Protein AF-A0A7V9LFF2-F1 (afdb_monomer_lite)

Sequence (78 aa):
MEGSDPPYIPDHHDEAPDSAGEPRPGYVDVMAELVDADLDRISRTVQGNLRDRDVSFGSSEGSRPFHVDAIPRVLEAA

Secondary structure (DSSP, 8-state):
---PPPPP--SS--SSB-TTSPBPGGGHHHHHHHHTS-HHHHHHHHHHHHHHTT-EEEETTEEEEPP--SS-------

Structure (mmCIF, N/CA/C/O backbone):
data_AF-A0A7V9LFF2-F1
#
_entry.id   AF-A0A7V9LFF2-F1
#
loop_
_atom_site.group_PDB
_atom_site.id
_atom_site.type_symbol
_atom_site.label_atom_id
_atom_site.label_alt_id
_atom_site.label_comp_id
_atom_site.label_asym_id
_atom_site.label_entity_id
_atom_site.label_seq_id
_atom_site.pdbx_PDB_ins_code
_atom_site.Cartn_x
_atom_site.Cartn_y
_atom_site.Cartn_z
_atom_site.occupancy
_atom_site.B_iso_or_equiv
_atom_site.auth_seq_id
_atom_site.auth_comp_id
_atom_site.auth_asym_id
_atom_site.auth_atom_id
_atom_site.pdbx_PDB_model_num
ATOM 1 N N . MET A 1 1 ? 18.594 15.009 -22.807 1.00 42.78 1 MET A N 1
ATOM 2 C CA . MET A 1 1 ? 19.583 14.489 -21.847 1.00 42.78 1 MET A CA 1
ATOM 3 C C . MET A 1 1 ? 18.772 13.872 -20.732 1.00 42.78 1 MET A C 1
ATOM 5 O O . MET A 1 1 ? 18.233 14.619 -19.929 1.00 42.78 1 MET A O 1
ATOM 9 N N . GLU A 1 2 ? 18.563 12.559 -20.778 1.00 48.06 2 GLU A N 1
ATOM 10 C CA . GLU A 1 2 ? 18.002 11.829 -19.639 1.00 48.06 2 GLU A CA 1
ATOM 11 C C . GLU A 1 2 ? 19.038 11.891 -18.520 1.00 48.06 2 GLU A C 1
ATOM 13 O O . GLU A 1 2 ? 20.165 11.420 -18.678 1.00 48.06 2 GLU A O 1
ATOM 18 N N . GLY A 1 3 ? 18.697 12.583 -17.435 1.00 50.38 3 GLY A N 1
ATOM 19 C CA . GLY A 1 3 ? 19.459 12.482 -16.203 1.00 50.38 3 GLY A CA 1
ATOM 20 C C . GLY A 1 3 ? 19.178 11.104 -15.634 1.00 50.38 3 GLY A C 1
ATOM 21 O O . GLY A 1 3 ? 18.049 10.838 -15.245 1.00 50.38 3 GLY A O 1
ATOM 22 N N . SER A 1 4 ? 20.174 10.220 -15.649 1.00 65.62 4 SER A N 1
ATOM 23 C CA . SER A 1 4 ? 20.100 8.993 -14.862 1.00 65.62 4 SER A CA 1
ATOM 24 C C . SER A 1 4 ? 20.039 9.417 -13.404 1.00 65.62 4 SER A C 1
ATOM 26 O O . SER A 1 4 ? 20.992 10.033 -12.915 1.00 65.62 4 SER A O 1
ATOM 28 N N . ASP A 1 5 ? 18.939 9.108 -12.726 1.00 66.62 5 ASP A N 1
ATOM 29 C CA . ASP A 1 5 ? 18.909 9.209 -11.276 1.00 66.62 5 ASP A CA 1
ATOM 30 C C . ASP A 1 5 ? 20.038 8.343 -10.691 1.00 66.62 5 ASP A C 1
ATOM 32 O O . ASP A 1 5 ? 20.425 7.323 -11.286 1.00 66.62 5 ASP A O 1
ATOM 36 N N . PRO A 1 6 ? 20.646 8.775 -9.573 1.00 69.19 6 PRO A N 1
ATOM 37 C CA . PRO A 1 6 ? 21.630 7.960 -8.883 1.00 69.19 6 PRO A CA 1
ATOM 38 C C . PRO A 1 6 ? 20.985 6.635 -8.441 1.00 69.19 6 PRO A C 1
ATOM 40 O O . PRO A 1 6 ? 19.794 6.614 -8.124 1.00 69.19 6 PRO A O 1
ATOM 43 N N . PRO A 1 7 ? 21.752 5.531 -8.396 1.00 70.19 7 PRO A N 1
ATOM 44 C CA . PRO A 1 7 ? 21.221 4.241 -7.974 1.00 70.19 7 PRO A CA 1
ATOM 45 C C . PRO A 1 7 ? 20.641 4.337 -6.559 1.00 70.19 7 PRO A C 1
ATOM 47 O O . PRO A 1 7 ? 21.222 4.985 -5.684 1.00 70.19 7 PRO A O 1
ATOM 50 N N . TYR A 1 8 ? 19.502 3.681 -6.338 1.00 75.50 8 TYR A N 1
ATOM 51 C CA . TYR A 1 8 ? 18.903 3.550 -5.015 1.00 75.50 8 TYR A CA 1
ATOM 52 C C . TYR A 1 8 ? 19.835 2.732 -4.111 1.00 75.50 8 TYR A C 1
ATOM 54 O O . TYR A 1 8 ? 20.112 1.565 -4.382 1.00 75.50 8 TYR A O 1
ATOM 62 N N . ILE A 1 9 ? 20.342 3.353 -3.043 1.00 76.31 9 ILE A N 1
ATOM 63 C CA . ILE A 1 9 ? 21.169 2.688 -2.030 1.00 76.31 9 ILE A CA 1
ATOM 64 C C . ILE A 1 9 ? 20.384 2.720 -0.722 1.00 76.31 9 ILE A C 1
ATOM 66 O O . ILE A 1 9 ? 20.333 3.773 -0.082 1.00 76.31 9 ILE A O 1
ATOM 70 N N . PRO A 1 10 ? 19.746 1.612 -0.320 1.00 75.81 10 PRO A N 1
ATOM 71 C CA . PRO A 1 10 ? 19.033 1.589 0.939 1.00 75.81 10 PRO A CA 1
ATOM 72 C C . PRO A 1 10 ? 20.025 1.484 2.105 1.00 75.81 10 PRO A C 1
ATOM 74 O O . PRO A 1 10 ? 20.979 0.706 2.062 1.00 75.81 10 PRO A O 1
ATOM 77 N N . ASP A 1 11 ? 19.775 2.232 3.181 1.00 80.38 11 ASP A N 1
ATOM 78 C CA . ASP A 1 11 ? 20.572 2.149 4.417 1.00 80.38 11 ASP A CA 1
ATOM 79 C C . ASP A 1 11 ? 20.410 0.780 5.124 1.00 80.38 11 ASP A C 1
ATOM 81 O O . ASP A 1 11 ? 21.232 0.386 5.959 1.00 80.38 11 ASP A O 1
ATOM 85 N N . HIS A 1 12 ? 19.352 0.032 4.779 1.00 83.12 12 HIS A N 1
ATOM 86 C CA . HIS A 1 12 ? 18.972 -1.271 5.333 1.00 83.12 12 HIS A CA 1
ATOM 87 C C . HIS A 1 12 ? 18.471 -2.231 4.241 1.00 83.12 12 HIS A C 1
ATOM 89 O O . HIS A 1 12 ? 18.269 -1.837 3.102 1.00 83.12 12 HIS A O 1
ATOM 95 N N . HIS A 1 13 ? 18.267 -3.511 4.566 1.00 81.06 13 HIS A N 1
ATOM 96 C CA . HIS A 1 13 ? 17.679 -4.449 3.606 1.00 81.06 13 HIS A CA 1
ATOM 97 C C . HIS A 1 13 ? 16.246 -4.029 3.244 1.00 81.06 13 HIS A C 1
ATOM 99 O O . HIS A 1 13 ? 15.369 -4.042 4.110 1.00 81.06 13 HIS A O 1
ATOM 105 N N . ASP A 1 14 ? 16.008 -3.737 1.966 1.00 84.69 14 ASP A N 1
ATOM 106 C CA . ASP A 1 14 ? 14.670 -3.552 1.410 1.00 84.69 14 ASP A CA 1
ATOM 107 C C . ASP A 1 14 ? 14.176 -4.847 0.741 1.00 84.69 14 ASP A C 1
ATOM 109 O O . ASP A 1 14 ? 14.920 -5.539 0.037 1.00 84.69 14 ASP A O 1
ATOM 113 N N . GLU A 1 15 ? 12.923 -5.202 1.023 1.00 85.56 15 GLU A N 1
ATOM 114 C CA . GLU A 1 15 ? 12.281 -6.410 0.501 1.00 85.56 15 GLU A CA 1
ATOM 115 C C . GLU A 1 15 ? 11.685 -6.217 -0.893 1.00 85.56 15 GLU A C 1
ATOM 117 O O . GLU A 1 15 ? 11.454 -7.218 -1.564 1.00 85.56 15 GLU A O 1
ATOM 122 N N . ALA A 1 16 ? 11.454 -4.978 -1.339 1.00 88.06 16 ALA A N 1
ATOM 123 C CA . ALA A 1 16 ? 10.815 -4.720 -2.628 1.00 88.06 16 ALA A CA 1
ATOM 124 C C . ALA A 1 16 ? 11.833 -4.494 -3.765 1.00 88.06 16 ALA A C 1
ATOM 126 O O . ALA A 1 16 ? 11.875 -5.327 -4.671 1.00 88.06 16 ALA A O 1
ATOM 127 N N . PRO A 1 17 ? 12.675 -3.444 -3.751 1.00 90.06 17 PRO A N 1
ATOM 128 C CA . PRO A 1 17 ? 13.748 -3.263 -4.720 1.00 90.06 17 PRO A CA 1
ATOM 129 C C . PRO A 1 17 ? 15.006 -4.086 -4.394 1.00 90.06 17 PRO A C 1
ATOM 131 O O . PRO A 1 17 ? 15.337 -4.376 -3.237 1.00 90.06 17 PRO A O 1
ATOM 134 N N . ASP A 1 18 ? 15.745 -4.443 -5.437 1.00 87.12 18 ASP A N 1
ATOM 135 C CA . ASP A 1 18 ? 17.112 -4.940 -5.352 1.00 87.12 18 ASP A CA 1
ATOM 136 C C . ASP A 1 18 ? 18.142 -3.789 -5.350 1.00 87.12 18 ASP A C 1
ATOM 138 O O . ASP A 1 18 ? 17.803 -2.606 -5.290 1.00 87.12 18 ASP A O 1
ATOM 142 N N . SER A 1 19 ? 19.436 -4.122 -5.400 1.00 85.25 19 SER A N 1
ATOM 143 C CA . SER A 1 19 ? 20.517 -3.124 -5.423 1.00 85.25 19 SER A CA 1
ATOM 144 C C . SER A 1 19 ? 20.593 -2.292 -6.712 1.00 85.25 19 SER A C 1
ATOM 146 O O . SER A 1 19 ? 21.357 -1.332 -6.758 1.00 85.25 19 SER A O 1
ATOM 148 N N . ALA A 1 20 ? 19.875 -2.682 -7.767 1.00 85.31 20 ALA A N 1
ATOM 149 C CA . ALA A 1 20 ? 19.725 -1.907 -8.995 1.00 85.31 20 ALA A CA 1
ATOM 150 C C . ALA A 1 20 ? 18.472 -1.012 -8.968 1.00 85.31 20 ALA A C 1
ATOM 152 O O . ALA A 1 20 ? 18.314 -0.176 -9.854 1.00 85.31 20 ALA A O 1
ATOM 153 N N . GLY A 1 21 ? 17.622 -1.143 -7.943 1.00 86.38 21 GLY A N 1
ATOM 154 C CA . GLY A 1 21 ? 16.333 -0.460 -7.851 1.00 86.38 21 GLY A CA 1
ATOM 155 C C . GLY A 1 21 ? 15.190 -1.210 -8.540 1.00 86.38 21 GLY A C 1
ATOM 156 O O . GLY A 1 21 ? 14.083 -0.682 -8.603 1.00 86.38 21 GLY A O 1
ATOM 157 N N . GLU A 1 22 ? 15.431 -2.429 -9.029 1.00 89.44 22 GLU A N 1
ATOM 158 C CA . GLU A 1 22 ? 14.429 -3.239 -9.724 1.00 89.44 22 GLU A CA 1
ATOM 159 C C . GLU A 1 22 ? 13.608 -4.074 -8.731 1.00 89.44 22 GLU A C 1
ATOM 161 O O . GLU A 1 22 ? 14.153 -4.533 -7.722 1.00 89.44 22 GLU A O 1
ATOM 166 N N . PRO A 1 23 ? 12.312 -4.325 -8.987 1.00 90.81 23 PRO A N 1
ATOM 167 C CA . PRO A 1 23 ? 11.511 -5.194 -8.134 1.00 90.81 23 PRO A CA 1
ATOM 168 C C . PRO A 1 23 ? 12.101 -6.606 -8.033 1.00 90.81 23 PRO A C 1
ATOM 170 O O . PRO A 1 23 ? 12.388 -7.263 -9.037 1.00 90.81 23 PRO A O 1
ATOM 173 N N . ARG A 1 24 ? 12.224 -7.118 -6.808 1.00 90.62 24 ARG A N 1
ATOM 174 C CA . ARG A 1 24 ? 12.577 -8.519 -6.548 1.00 90.62 24 ARG A CA 1
ATOM 175 C C . ARG A 1 24 ? 11.476 -9.460 -7.054 1.00 90.62 24 ARG A C 1
ATOM 177 O O . AR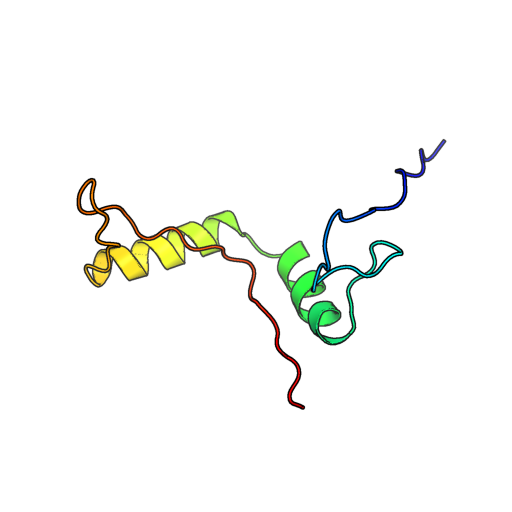G A 1 24 ? 10.319 -9.046 -7.080 1.00 90.62 24 ARG A O 1
ATOM 184 N N . PRO A 1 25 ? 11.783 -10.737 -7.373 1.00 91.00 25 PRO A N 1
ATOM 185 C CA . PRO A 1 25 ? 10.826 -11.677 -7.968 1.00 91.00 25 PRO A CA 1
ATOM 186 C C . PRO A 1 25 ? 9.454 -11.736 -7.279 1.00 91.00 25 PRO A C 1
ATOM 188 O O . PRO A 1 25 ? 8.446 -11.544 -7.952 1.00 91.00 25 PRO A O 1
ATOM 191 N N . GLY A 1 26 ? 9.397 -11.901 -5.951 1.00 88.94 26 GLY A N 1
ATOM 192 C CA . GLY A 1 26 ? 8.130 -11.906 -5.206 1.00 88.94 26 GLY A CA 1
ATOM 193 C C . GLY A 1 26 ? 7.346 -10.585 -5.234 1.00 88.94 26 GLY A C 1
ATOM 194 O O . GLY A 1 26 ? 6.153 -10.573 -4.950 1.00 88.94 2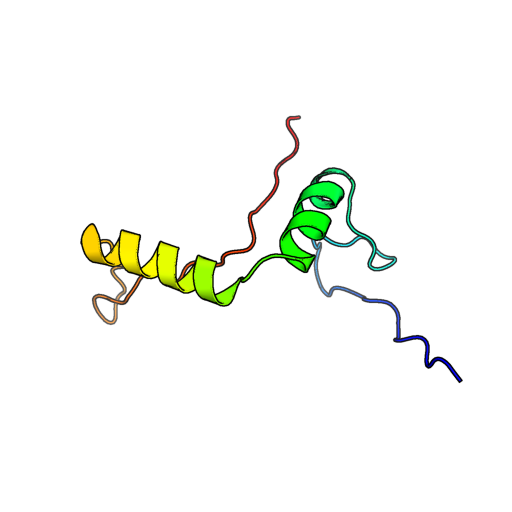6 GLY A O 1
ATOM 195 N N . TYR A 1 27 ? 7.987 -9.477 -5.603 1.00 91.75 27 TYR A N 1
ATOM 196 C CA . TYR A 1 27 ? 7.389 -8.146 -5.672 1.00 91.75 27 TYR A CA 1
ATOM 197 C C . TYR A 1 27 ? 7.060 -7.679 -7.094 1.00 91.75 27 TYR A C 1
ATOM 199 O O . TYR A 1 27 ? 6.380 -6.664 -7.220 1.00 91.75 27 TYR A O 1
ATOM 207 N N . VAL A 1 28 ? 7.484 -8.385 -8.151 1.00 92.12 28 VAL A N 1
ATOM 208 C CA . VAL A 1 28 ? 7.272 -7.956 -9.550 1.00 92.12 28 VAL A CA 1
ATOM 209 C C . VAL A 1 28 ? 5.792 -7.702 -9.838 1.00 92.12 28 VAL A C 1
ATOM 211 O O . VAL A 1 28 ? 5.426 -6.597 -10.235 1.00 92.12 28 VAL A O 1
ATOM 214 N N . ASP A 1 29 ? 4.939 -8.695 -9.578 1.00 90.56 29 ASP A N 1
ATOM 215 C CA . ASP A 1 29 ? 3.507 -8.599 -9.880 1.00 90.56 29 ASP A CA 1
ATOM 216 C C . ASP A 1 29 ? 2.817 -7.543 -9.006 1.00 90.56 29 ASP A C 1
ATOM 218 O O . ASP A 1 29 ? 1.993 -6.768 -9.483 1.00 90.56 29 ASP A O 1
ATOM 222 N N . VAL A 1 30 ? 3.197 -7.455 -7.726 1.00 90.25 30 VAL A N 1
ATOM 223 C CA . VAL A 1 30 ? 2.645 -6.455 -6.801 1.00 90.25 30 VAL A CA 1
ATOM 224 C C . VAL A 1 30 ? 3.007 -5.042 -7.241 1.00 90.25 30 VAL A C 1
ATOM 226 O O . VAL A 1 30 ? 2.140 -4.176 -7.266 1.00 90.25 30 VAL A O 1
ATOM 229 N N . MET A 1 31 ? 4.266 -4.793 -7.599 1.00 89.81 31 MET A N 1
ATOM 230 C CA . MET A 1 31 ? 4.704 -3.468 -8.037 1.00 89.81 31 MET A CA 1
ATOM 231 C C . MET A 1 31 ? 4.034 -3.074 -9.354 1.00 89.81 31 MET A C 1
ATOM 233 O O . MET A 1 31 ? 3.624 -1.925 -9.491 1.00 89.81 31 MET A O 1
ATOM 237 N N . ALA A 1 32 ? 3.853 -4.019 -10.283 1.00 91.19 32 ALA A N 1
ATOM 238 C CA . ALA A 1 32 ? 3.117 -3.776 -11.521 1.00 91.19 32 ALA A CA 1
ATOM 239 C C . ALA A 1 32 ? 1.658 -3.366 -11.254 1.00 91.19 32 ALA A C 1
ATOM 241 O O . ALA A 1 32 ? 1.194 -2.370 -11.799 1.00 91.19 32 ALA A O 1
ATOM 242 N N . GLU A 1 33 ? 0.957 -4.070 -10.363 1.00 90.31 33 GLU A N 1
ATOM 243 C CA . GLU A 1 33 ? -0.420 -3.727 -9.980 1.00 90.31 33 GLU A CA 1
ATOM 244 C C . GLU A 1 33 ? -0.503 -2.386 -9.226 1.00 90.31 33 GLU A C 1
ATOM 246 O O . GLU A 1 33 ? -1.446 -1.616 -9.415 1.00 90.31 33 GLU A O 1
ATOM 251 N N . LEU A 1 34 ? 0.488 -2.069 -8.383 1.00 88.94 34 LEU A N 1
ATOM 252 C CA . LEU A 1 34 ? 0.518 -0.817 -7.619 1.00 88.94 34 LEU A CA 1
ATOM 253 C C . LEU A 1 34 ? 0.713 0.423 -8.501 1.00 88.94 34 LEU A C 1
ATOM 255 O O . LEU A 1 34 ? 0.226 1.489 -8.128 1.00 88.94 34 LEU A O 1
ATOM 259 N N . VAL A 1 35 ? 1.386 0.304 -9.652 1.00 89.75 35 VAL A N 1
ATOM 260 C CA . VAL A 1 35 ? 1.585 1.422 -10.596 1.00 89.75 35 VAL A CA 1
ATOM 261 C C . VAL A 1 35 ? 0.252 1.972 -11.107 1.00 89.75 35 VAL A C 1
ATOM 263 O O . VAL A 1 35 ? 0.090 3.188 -11.210 1.00 89.75 35 VAL A O 1
ATOM 266 N N . ASP A 1 36 ? -0.712 1.094 -11.375 1.00 90.00 36 ASP A N 1
ATOM 267 C CA . ASP A 1 36 ? -2.025 1.471 -11.905 1.00 90.00 36 ASP A CA 1
ATOM 268 C C . ASP A 1 36 ? -3.082 1.676 -10.800 1.00 90.00 36 ASP A C 1
ATOM 270 O O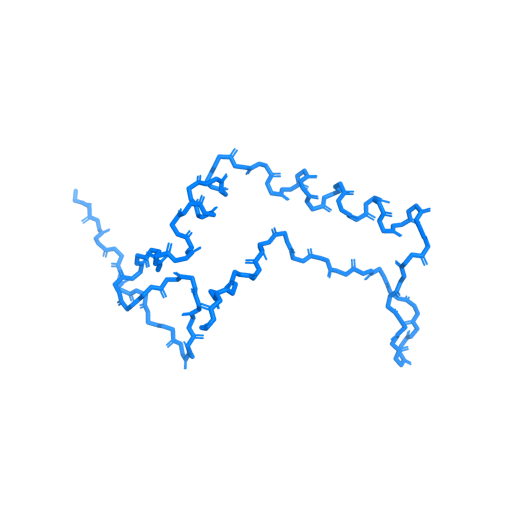 . ASP A 1 36 ? -4.231 2.048 -11.070 1.00 90.00 36 ASP A O 1
ATOM 274 N N . ALA A 1 37 ? -2.715 1.445 -9.536 1.00 89.31 37 ALA A N 1
ATOM 275 C CA . ALA A 1 37 ? -3.632 1.497 -8.409 1.00 89.31 37 ALA A CA 1
ATOM 276 C C . ALA A 1 37 ? -3.855 2.922 -7.869 1.00 89.31 37 ALA A C 1
ATOM 278 O O . ALA A 1 37 ? -2.934 3.705 -7.645 1.00 89.31 37 ALA A O 1
ATOM 279 N N . ASP A 1 38 ? -5.108 3.229 -7.522 1.00 91.69 38 ASP A N 1
ATOM 280 C CA . ASP A 1 38 ? -5.457 4.421 -6.739 1.00 91.69 38 ASP A CA 1
ATOM 281 C C . ASP A 1 38 ? -5.195 4.155 -5.244 1.00 91.69 38 ASP A C 1
ATOM 283 O O . ASP A 1 38 ? -6.088 3.751 -4.487 1.00 91.69 38 ASP A O 1
ATOM 287 N N . LEU A 1 39 ? -3.940 4.348 -4.823 1.00 86.31 39 LEU A N 1
ATOM 288 C CA . LEU A 1 39 ? -3.486 4.086 -3.449 1.00 86.31 39 LEU A CA 1
ATOM 289 C C . LEU A 1 39 ? -4.229 4.929 -2.405 1.00 86.31 39 LEU A C 1
ATOM 291 O O . LEU A 1 39 ? -4.490 4.472 -1.288 1.00 86.31 39 LEU A O 1
ATOM 295 N N . ASP A 1 40 ? -4.643 6.135 -2.780 1.00 87.31 40 ASP A N 1
ATOM 296 C CA . ASP A 1 40 ? -5.435 7.025 -1.940 1.00 87.31 40 ASP A CA 1
ATOM 297 C C . ASP A 1 40 ? -6.833 6.454 -1.686 1.00 87.31 40 ASP A C 1
ATOM 299 O O . ASP A 1 40 ? -7.342 6.459 -0.558 1.00 87.31 40 ASP A O 1
ATOM 303 N N . ARG A 1 41 ? -7.481 5.934 -2.733 1.00 90.31 41 ARG A N 1
ATOM 304 C CA . ARG A 1 41 ? -8.769 5.250 -2.604 1.00 90.31 41 ARG A CA 1
ATOM 305 C C . ARG A 1 41 ? -8.641 3.971 -1.794 1.00 90.31 41 ARG A C 1
ATOM 307 O O . ARG A 1 41 ? -9.526 3.721 -0.971 1.00 90.31 41 ARG A O 1
ATOM 314 N N . ILE A 1 42 ? -7.585 3.183 -1.991 1.00 88.06 42 ILE A N 1
ATOM 315 C CA . ILE A 1 42 ? -7.331 1.976 -1.191 1.00 88.06 42 ILE A CA 1
ATOM 316 C C . ILE A 1 42 ? -7.191 2.365 0.283 1.00 88.06 42 ILE A C 1
ATOM 318 O O . ILE A 1 42 ? -7.930 1.848 1.123 1.00 88.06 42 ILE A O 1
ATOM 322 N N . SER A 1 43 ? -6.353 3.357 0.586 1.00 86.44 43 SER A N 1
ATOM 323 C CA . SER A 1 43 ? -6.131 3.853 1.948 1.00 86.44 43 SER A CA 1
ATOM 324 C C . SER A 1 43 ? -7.429 4.315 2.615 1.00 86.44 43 SER A C 1
ATOM 326 O O . SER A 1 43 ? -7.750 3.876 3.722 1.00 86.44 43 SER A O 1
ATOM 328 N N . ARG A 1 44 ? -8.245 5.130 1.927 1.00 88.44 44 ARG A N 1
ATOM 329 C CA . ARG A 1 44 ? -9.559 5.568 2.439 1.00 88.44 44 ARG A CA 1
ATOM 330 C C . ARG A 1 44 ? -10.519 4.401 2.662 1.00 88.44 44 ARG A C 1
ATOM 332 O O . ARG A 1 44 ? -11.250 4.394 3.649 1.00 88.44 44 ARG A O 1
ATOM 339 N N . THR A 1 45 ? -10.520 3.421 1.760 1.00 90.12 45 THR A N 1
ATOM 340 C CA . THR A 1 45 ? -11.391 2.240 1.855 1.00 90.12 45 THR A CA 1
ATOM 341 C C . THR A 1 45 ? -11.031 1.401 3.076 1.00 90.12 45 THR A C 1
ATOM 343 O O . THR A 1 45 ? -11.912 1.005 3.840 1.00 90.12 45 THR A O 1
ATOM 346 N N . VAL A 1 46 ? -9.739 1.159 3.305 1.00 86.81 46 VAL A N 1
ATOM 347 C CA . VAL A 1 46 ? -9.284 0.398 4.469 1.00 86.81 46 VAL A CA 1
ATOM 348 C C . VAL A 1 46 ? -9.571 1.155 5.768 1.00 86.81 46 VAL A C 1
ATOM 350 O O . VAL A 1 46 ? -10.125 0.571 6.697 1.00 86.81 46 VAL A O 1
ATOM 353 N N . GLN A 1 47 ? -9.283 2.458 5.824 1.00 85.94 47 GLN A N 1
ATOM 354 C CA . GLN A 1 47 ? -9.584 3.285 6.998 1.00 85.94 47 GLN A CA 1
ATOM 355 C C . GLN A 1 47 ? -11.083 3.315 7.324 1.00 85.94 47 GLN A C 1
ATOM 357 O O . GLN A 1 47 ? -11.454 3.189 8.490 1.00 85.94 47 GLN A O 1
ATOM 362 N N . GLY A 1 48 ? -11.947 3.437 6.308 1.00 87.81 48 GLY A N 1
ATOM 363 C CA . GLY A 1 48 ? -13.400 3.361 6.474 1.00 87.81 48 GLY A CA 1
ATOM 364 C C . GLY A 1 48 ? -13.833 2.030 7.088 1.00 87.81 48 GLY A C 1
ATOM 365 O O . GLY A 1 48 ? -14.497 2.016 8.119 1.00 87.81 48 GLY A O 1
ATOM 366 N N . ASN A 1 49 ? -13.348 0.914 6.536 1.00 88.88 49 ASN A N 1
ATOM 367 C CA . ASN A 1 49 ? -13.647 -0.424 7.052 1.00 88.88 49 ASN A CA 1
ATOM 368 C C . ASN A 1 49 ? -13.178 -0.647 8.499 1.00 88.88 49 ASN A C 1
ATOM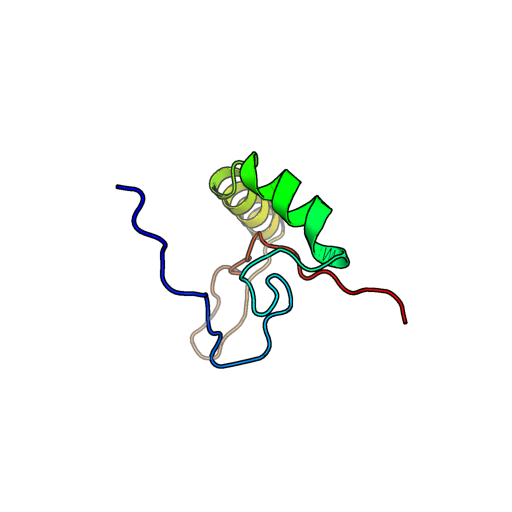 370 O O . ASN A 1 49 ? -13.836 -1.361 9.254 1.00 88.88 49 ASN A O 1
ATOM 374 N N . LEU A 1 50 ? -12.027 -0.091 8.889 1.00 87.00 50 LEU A N 1
ATOM 375 C CA . LEU A 1 50 ? -11.529 -0.191 10.264 1.00 87.00 50 LEU A CA 1
ATOM 376 C C . LEU A 1 50 ? -12.372 0.643 11.226 1.00 87.00 50 LEU A C 1
ATOM 378 O O . LEU A 1 50 ? -12.719 0.164 12.304 1.00 87.00 50 LEU A O 1
ATOM 382 N N . ARG A 1 51 ? -12.760 1.851 10.809 1.00 85.56 51 ARG A N 1
ATOM 383 C CA . ARG A 1 51 ? -13.652 2.720 11.579 1.00 85.56 51 ARG A CA 1
ATOM 384 C C . ARG A 1 51 ? -15.027 2.087 11.787 1.00 85.56 51 ARG A C 1
ATOM 386 O O . ARG A 1 51 ? -15.524 2.102 12.906 1.00 85.56 51 ARG A O 1
ATOM 393 N N . ASP A 1 52 ? -15.608 1.498 10.745 1.00 91.75 52 ASP A N 1
ATOM 394 C CA . ASP A 1 52 ? -16.918 0.832 10.813 1.00 91.75 52 ASP A CA 1
ATOM 395 C C . ASP A 1 52 ? -16.910 -0.394 11.743 1.00 91.75 52 ASP A C 1
ATOM 397 O O . ASP A 1 52 ? -17.956 -0.835 12.216 1.00 91.75 52 ASP A O 1
ATOM 401 N N . ARG A 1 53 ? -15.720 -0.934 12.030 1.00 90.25 53 ARG A N 1
ATOM 402 C CA . ARG A 1 53 ? -15.489 -2.054 12.952 1.00 90.25 53 ARG A CA 1
ATOM 403 C C . ARG A 1 53 ? -14.990 -1.620 14.333 1.00 90.25 53 ARG A C 1
ATOM 405 O O . ARG A 1 53 ? -14.628 -2.486 15.123 1.00 90.25 53 ARG A O 1
ATOM 412 N N . ASP A 1 54 ? -14.949 -0.315 14.605 1.00 88.44 54 ASP A N 1
ATOM 413 C CA . ASP A 1 54 ? -14.421 0.276 15.842 1.00 88.44 54 ASP A CA 1
ATOM 414 C C . ASP A 1 54 ? -12.990 -0.191 16.182 1.00 88.44 54 ASP A C 1
ATOM 416 O O . ASP A 1 54 ? -12.613 -0.371 17.339 1.00 88.44 54 ASP A O 1
ATOM 420 N N . VAL A 1 55 ? -12.168 -0.422 15.149 1.00 84.75 55 VAL A N 1
ATOM 421 C CA . VAL A 1 55 ? -10.762 -0.798 15.326 1.00 84.75 55 VAL A CA 1
ATOM 422 C C . VAL A 1 55 ? -9.937 0.466 15.542 1.00 84.75 55 VAL A C 1
ATOM 424 O O . VAL A 1 55 ? -9.789 1.302 14.648 1.00 84.75 55 VAL A O 1
ATOM 427 N N . SER A 1 56 ? -9.339 0.571 16.723 1.00 84.94 56 SER A N 1
ATOM 428 C CA . SER A 1 56 ? -8.378 1.611 17.076 1.00 84.94 56 SER A CA 1
ATOM 429 C C . SER A 1 56 ? -7.095 1.008 17.643 1.00 84.94 56 SER A C 1
ATOM 431 O O . SER A 1 56 ? -7.076 -0.128 18.124 1.00 84.94 56 SER A O 1
ATOM 433 N N . PHE A 1 57 ? -6.004 1.775 17.602 1.00 77.94 57 PHE A N 1
ATOM 434 C CA . PHE A 1 57 ? -4.831 1.463 18.411 1.00 77.94 57 PHE A CA 1
ATOM 435 C C . PHE A 1 57 ? -4.956 2.159 19.761 1.00 77.94 57 PHE A C 1
ATOM 437 O O . PHE A 1 57 ? -5.075 3.385 19.836 1.00 77.94 57 PHE A O 1
ATOM 444 N N . GLY A 1 58 ? -4.875 1.378 20.834 1.00 80.88 58 GLY A N 1
ATOM 445 C CA . GLY A 1 58 ? -4.594 1.919 22.155 1.00 80.88 58 GLY A CA 1
ATOM 446 C C . GLY A 1 58 ? -3.112 2.269 22.261 1.00 80.88 58 GLY A C 1
ATOM 447 O O . GLY A 1 58 ? -2.261 1.403 22.065 1.00 80.88 58 GLY A O 1
ATOM 448 N N . SER A 1 59 ? -2.795 3.520 22.581 1.00 80.69 59 SER A N 1
ATOM 449 C CA . SER A 1 59 ? -1.453 3.937 22.989 1.00 80.69 59 SER A CA 1
ATOM 450 C C . SER A 1 59 ? -1.476 4.501 24.412 1.00 80.69 59 SER A C 1
ATOM 452 O O . SER A 1 59 ? -2.540 4.756 24.981 1.00 80.69 59 SER A O 1
ATOM 454 N N . SER A 1 60 ? -0.297 4.731 24.996 1.00 84.62 60 SER A N 1
ATOM 455 C CA . SER A 1 60 ? -0.159 5.432 26.284 1.00 84.62 60 SER A CA 1
ATOM 456 C C . SER A 1 60 ? -0.732 6.857 26.264 1.00 84.62 60 SER A C 1
ATOM 458 O O . SER A 1 60 ? -1.006 7.420 27.319 1.00 84.62 60 SER A O 1
ATOM 460 N N . GLU A 1 61 ? -0.941 7.427 25.076 1.00 87.75 61 GLU A N 1
ATOM 461 C CA . GLU A 1 61 ? -1.497 8.763 24.849 1.00 87.75 61 GLU A CA 1
ATOM 462 C C . GLU A 1 61 ? -3.001 8.723 24.503 1.00 87.75 61 GLU A C 1
ATOM 464 O O . GLU A 1 61 ? -3.588 9.755 24.179 1.00 87.75 61 GLU A O 1
ATOM 469 N N . GLY A 1 62 ? -3.630 7.543 24.564 1.00 85.81 62 GLY A N 1
ATOM 470 C CA . GLY A 1 62 ? -5.052 7.329 24.297 1.00 85.81 62 GLY A CA 1
ATOM 471 C C . GLY A 1 62 ? -5.340 6.556 23.008 1.00 85.81 62 GLY A C 1
ATOM 472 O O . GLY A 1 62 ? -4.454 5.986 22.374 1.00 85.81 62 GLY A O 1
ATOM 473 N N . SER A 1 63 ? -6.620 6.512 22.636 1.00 84.62 63 SER A N 1
ATOM 474 C CA . SER A 1 63 ? -7.078 5.856 21.406 1.00 84.62 63 SER A CA 1
ATOM 475 C C . SER A 1 63 ? -6.735 6.711 20.188 1.00 84.62 63 SER A C 1
ATOM 477 O O . SER A 1 63 ? -7.041 7.907 20.160 1.00 84.62 63 SER A O 1
ATOM 479 N N . ARG A 1 64 ? -6.117 6.105 19.171 1.00 82.88 64 ARG A N 1
ATOM 480 C CA . ARG A 1 64 ? -5.827 6.748 17.883 1.00 82.88 64 ARG A CA 1
ATOM 481 C C . ARG A 1 64 ? -6.358 5.911 16.720 1.00 82.88 64 ARG A C 1
ATOM 483 O O . ARG A 1 64 ? -6.429 4.684 16.841 1.00 82.88 64 ARG A O 1
ATOM 490 N N . PRO A 1 65 ? -6.704 6.548 15.584 1.00 76.88 65 PRO A N 1
ATOM 491 C CA . PRO A 1 65 ? -7.029 5.821 14.366 1.00 76.88 65 PRO A CA 1
ATOM 492 C C . PRO A 1 65 ? -5.893 4.875 13.977 1.00 76.88 65 PRO A C 1
ATOM 494 O O . PRO A 1 65 ? -4.717 5.234 14.060 1.00 76.88 65 PRO A O 1
ATOM 497 N N . PHE A 1 66 ? -6.255 3.675 13.539 1.00 80.56 66 PHE A N 1
ATOM 498 C CA . PHE A 1 66 ? -5.299 2.721 13.000 1.00 80.56 66 PHE A CA 1
ATOM 499 C C . PHE A 1 66 ? -4.739 3.256 11.671 1.00 80.56 66 PHE A C 1
ATOM 501 O O . PHE A 1 66 ? -5.500 3.511 10.736 1.00 80.56 66 PHE A O 1
ATOM 508 N N . HIS A 1 67 ? -3.419 3.443 11.584 1.00 78.88 67 HIS A N 1
ATOM 509 C CA . HIS A 1 67 ? -2.751 3.808 10.333 1.00 78.88 67 HIS A CA 1
ATOM 510 C C . HIS A 1 67 ? -2.431 2.536 9.547 1.00 78.88 67 HIS A C 1
ATOM 512 O O . HIS A 1 67 ? -1.717 1.670 10.050 1.00 78.88 67 HIS A O 1
ATOM 518 N N . VAL A 1 68 ? -2.984 2.415 8.340 1.00 79.12 68 VAL A N 1
ATOM 519 C CA . VAL A 1 68 ? -2.694 1.299 7.435 1.00 79.12 68 VAL A CA 1
ATOM 520 C C . VAL A 1 68 ? -1.830 1.789 6.294 1.00 79.12 68 VAL A C 1
ATOM 522 O O . VAL A 1 68 ? -2.218 2.727 5.599 1.00 79.12 68 VAL A O 1
ATOM 525 N N . ASP A 1 69 ? -0.707 1.108 6.100 1.00 83.25 69 ASP A N 1
ATOM 526 C CA . ASP A 1 69 ? 0.041 1.146 4.854 1.00 83.25 69 ASP A CA 1
ATOM 527 C C . ASP A 1 69 ? -0.658 0.245 3.825 1.00 83.25 69 ASP A C 1
ATOM 529 O O . ASP A 1 69 ? -0.977 -0.913 4.110 1.00 83.25 69 ASP A O 1
ATOM 533 N N . ALA A 1 70 ? -0.955 0.801 2.652 1.00 80.44 70 ALA A N 1
ATOM 534 C CA . ALA A 1 70 ? -1.613 0.081 1.569 1.00 80.44 70 ALA A CA 1
ATOM 535 C C . ALA A 1 70 ? -0.650 -0.838 0.796 1.00 80.44 70 ALA A C 1
ATOM 537 O O . ALA A 1 70 ? -1.119 -1.667 0.016 1.00 80.44 70 ALA A O 1
ATOM 538 N N . ILE A 1 71 ? 0.665 -0.706 1.001 1.00 84.38 71 ILE A N 1
ATOM 539 C CA . ILE A 1 71 ? 1.673 -1.539 0.347 1.00 84.38 71 ILE A CA 1
ATOM 540 C C . ILE A 1 71 ? 1.784 -2.874 1.100 1.00 84.38 71 ILE A C 1
ATOM 542 O O . ILE A 1 71 ? 2.153 -2.899 2.278 1.00 84.38 71 ILE A O 1
ATOM 546 N N . PRO A 1 72 ? 1.473 -4.014 0.458 1.00 84.69 72 PRO A N 1
ATOM 547 C CA . PRO A 1 72 ? 1.550 -5.305 1.121 1.00 84.69 72 PRO A CA 1
ATOM 548 C C . PRO A 1 72 ? 3.005 -5.731 1.366 1.00 84.69 72 PRO A C 1
ATOM 550 O O . PRO A 1 72 ? 3.909 -5.492 0.559 1.00 84.69 72 PRO A O 1
ATOM 553 N N . ARG A 1 73 ? 3.216 -6.451 2.472 1.00 89.12 73 ARG A N 1
ATOM 554 C CA . ARG A 1 73 ? 4.447 -7.211 2.710 1.00 89.12 73 ARG A CA 1
ATOM 555 C C . ARG A 1 73 ? 4.316 -8.585 2.053 1.00 89.12 73 ARG A C 1
ATOM 557 O O . ARG A 1 73 ? 3.453 -9.360 2.466 1.00 89.12 73 ARG A O 1
ATOM 564 N N . VAL A 1 74 ? 5.132 -8.881 1.043 1.00 88.69 74 VAL A N 1
ATOM 565 C CA . VAL A 1 74 ? 5.116 -10.180 0.355 1.00 88.69 74 VAL A CA 1
ATOM 566 C C . VAL A 1 74 ? 6.170 -11.086 0.972 1.00 88.69 74 VAL A C 1
ATOM 568 O O . VAL A 1 74 ? 7.343 -10.737 1.022 1.00 88.69 74 VAL A O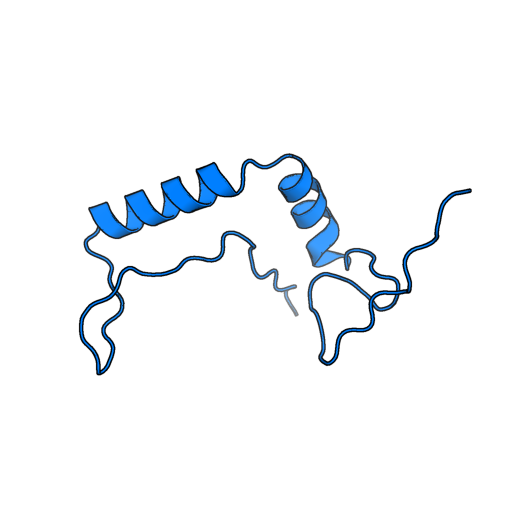 1
ATOM 571 N N . LEU A 1 75 ? 5.743 -12.258 1.436 1.00 85.62 75 LEU A N 1
ATOM 572 C CA . LEU A 1 75 ? 6.626 -13.288 1.971 1.00 85.62 75 LEU A CA 1
ATOM 573 C C . LEU A 1 75 ? 6.605 -14.488 1.023 1.00 85.62 75 LEU A C 1
ATOM 575 O O . LEU A 1 75 ? 5.538 -15.044 0.755 1.00 85.62 75 LEU A O 1
ATOM 579 N N . GLU A 1 76 ? 7.769 -14.897 0.529 1.00 78.69 76 GLU A N 1
ATOM 580 C CA . GLU A 1 76 ? 7.905 -16.151 -0.212 1.00 78.69 76 GLU A CA 1
ATOM 581 C C . GLU A 1 76 ? 7.856 -17.334 0.771 1.00 78.69 76 GLU A C 1
ATOM 583 O O . GLU A 1 76 ? 8.411 -17.274 1.872 1.00 78.69 76 GLU A O 1
ATOM 588 N N . ALA A 1 77 ? 7.152 -18.408 0.402 1.00 74.38 77 ALA A N 1
ATOM 589 C CA . ALA A 1 77 ? 7.144 -19.630 1.200 1.00 74.38 77 ALA A CA 1
ATOM 590 C C . ALA A 1 77 ? 8.526 -20.304 1.125 1.00 74.38 77 ALA A C 1
ATOM 592 O O . ALA A 1 77 ? 9.064 -20.471 0.030 1.00 74.38 77 ALA A O 1
ATOM 593 N N . ALA A 1 78 ? 9.078 -20.660 2.289 1.00 58.53 78 ALA A N 1
ATOM 594 C CA . ALA A 1 78 ? 10.379 -21.321 2.426 1.00 58.53 78 ALA A CA 1
ATOM 595 C C . ALA A 1 78 ? 10.382 -22.772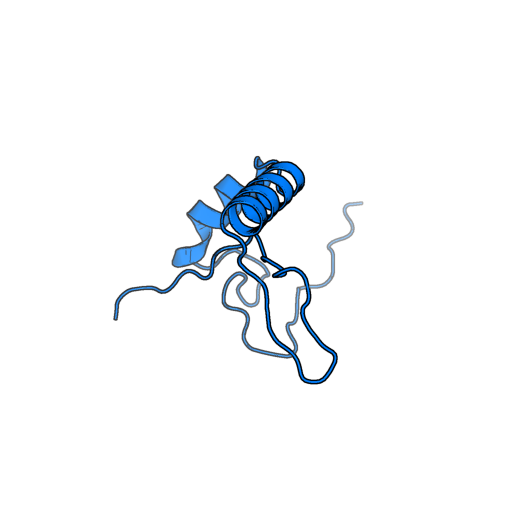 1.921 1.00 58.53 78 ALA A C 1
ATOM 597 O O . ALA A 1 78 ? 9.338 -23.454 2.060 1.00 58.53 78 ALA A O 1
#

pLDDT: mean 83.1, std 9.77, range [42.78, 92.12]

Foldseek 3Di:
DPDDDDFDDDPDDDQAADRRRHGDPQNNVVVVVVVPDPQVVLQVVVQVVCVVVVNFDQDPVGTDRDHDDPRDDGDDDD

Radius of gyration: 17.06 Å; chains: 1; bounding box: 38×36×48 Å